Protein AF-A0A3D5ZDK3-F1 (afdb_monomer_lite)

Secondary structure (DSSP, 8-state):
--EEEEEEEEETTEEEEEEEEE-TTS-EEEEEE----TT-PPPHHHHHHHHHHHHHHHHTT-

Sequence (62 aa):
MHESWIVRKPTEDGTVTSLEIFNKEGNMMVQFFGKRKPGIPELDQWKDVIKEVENELIEVGV

pLD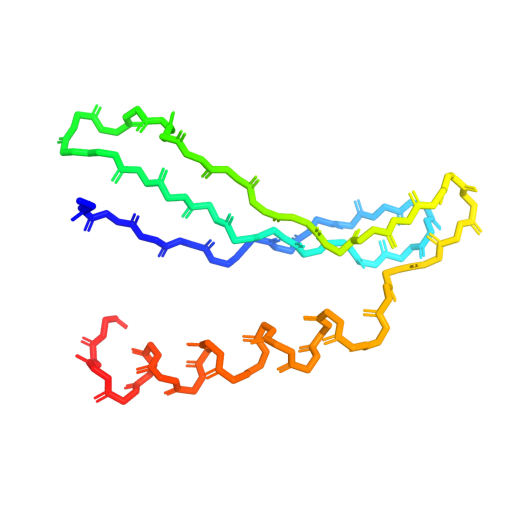DT: mean 92.8, std 9.42, range [54.12, 98.12]

Radius of gyration: 12.7 Å; chains: 1; bounding box: 29×20×34 Å

Foldseek 3Di:
DPDWDWDWDQDPLGIWIKIWDADPVRHTPDIDGADDDPNHDGDVVVVVVVVVVVVVVVVVPD

Structure (mmCIF, N/CA/C/O backbone):
data_AF-A0A3D5ZDK3-F1
#
_entry.id   AF-A0A3D5ZDK3-F1
#
loop_
_atom_site.group_PDB
_atom_site.id
_atom_site.type_symbol
_atom_site.label_atom_id
_atom_site.label_alt_id
_atom_site.label_comp_id
_atom_site.label_asym_id
_atom_site.label_entity_id
_atom_site.label_seq_id
_atom_site.pdbx_PDB_ins_code
_atom_site.Cartn_x
_atom_site.Cartn_y
_atom_site.Cartn_z
_atom_site.occupancy
_atom_site.B_iso_or_equiv
_atom_site.auth_seq_id
_atom_site.auth_comp_id
_atom_site.auth_asym_id
_atom_site.auth_atom_id
_atom_site.pdbx_PDB_model_num
ATOM 1 N N . MET A 1 1 ? 6.190 4.456 -15.827 1.00 80.69 1 MET A N 1
ATOM 2 C CA . MET A 1 1 ? 5.92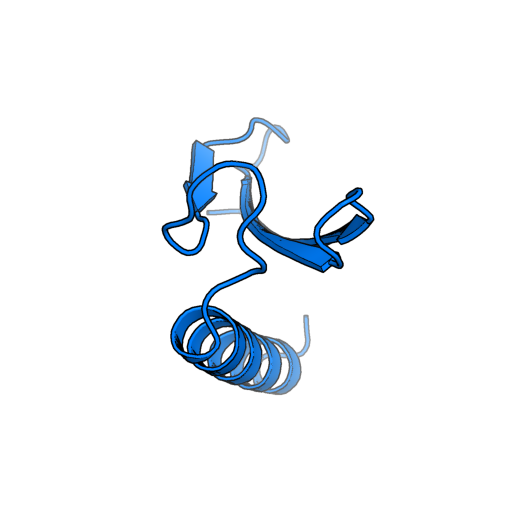0 3.481 -14.753 1.00 80.69 1 MET A CA 1
ATOM 3 C C . MET A 1 1 ? 6.405 2.127 -15.232 1.00 80.69 1 MET A C 1
ATOM 5 O O . MET A 1 1 ? 6.070 1.801 -16.362 1.00 80.69 1 MET A O 1
ATOM 9 N N . HIS A 1 2 ? 7.267 1.435 -14.479 1.00 94.00 2 HIS A N 1
ATOM 10 C CA . HIS A 1 2 ? 7.798 0.123 -14.886 1.00 94.00 2 HIS A CA 1
ATOM 11 C C . HIS A 1 2 ? 7.177 -1.008 -14.074 1.00 94.00 2 HIS A C 1
ATOM 13 O O . HIS A 1 2 ? 6.670 -1.956 -14.655 1.00 94.00 2 HIS A O 1
ATOM 19 N N . GLU A 1 3 ? 7.150 -0.850 -12.753 1.00 94.06 3 GLU A N 1
ATOM 20 C CA . GLU A 1 3 ? 6.551 -1.818 -11.840 1.00 94.06 3 GLU A CA 1
ATOM 21 C C . GLU A 1 3 ? 5.577 -1.124 -10.895 1.00 94.06 3 GLU A C 1
ATOM 23 O O . GLU A 1 3 ? 5.688 0.079 -10.613 1.00 94.06 3 GLU A O 1
ATOM 28 N N . SER A 1 4 ? 4.603 -1.886 -10.414 1.00 94.31 4 SER A N 1
ATOM 29 C CA . SER A 1 4 ? 3.634 -1.451 -9.417 1.00 94.31 4 SER A CA 1
ATOM 30 C C . SER A 1 4 ? 3.340 -2.604 -8.476 1.00 94.31 4 SER A C 1
ATOM 32 O O . SER A 1 4 ? 3.123 -3.726 -8.921 1.00 94.31 4 SER A O 1
ATOM 34 N N . TRP A 1 5 ? 3.352 -2.320 -7.180 1.00 95.06 5 TRP A N 1
ATOM 35 C CA . TRP A 1 5 ? 3.251 -3.326 -6.134 1.00 95.06 5 TRP A CA 1
ATOM 36 C C . TRP A 1 5 ? 2.199 -2.925 -5.114 1.00 95.06 5 TRP A C 1
ATOM 38 O O . TRP A 1 5 ? 2.139 -1.771 -4.685 1.00 95.06 5 TRP A O 1
ATOM 48 N N . ILE A 1 6 ? 1.410 -3.902 -4.678 1.00 97.00 6 ILE A N 1
ATOM 49 C CA . ILE A 1 6 ? 0.516 -3.758 -3.532 1.00 97.00 6 ILE A CA 1
ATOM 50 C C . ILE A 1 6 ? 1.190 -4.423 -2.341 1.00 97.00 6 ILE A C 1
ATOM 52 O O . ILE A 1 6 ? 1.377 -5.639 -2.302 1.00 97.00 6 ILE A O 1
ATOM 56 N N . VAL A 1 7 ? 1.578 -3.611 -1.362 1.00 97.19 7 VAL A N 1
ATOM 57 C CA . VAL A 1 7 ? 2.363 -4.054 -0.209 1.00 97.19 7 VAL A CA 1
ATOM 58 C C . VAL A 1 7 ? 1.512 -3.965 1.046 1.00 97.19 7 VAL A C 1
ATOM 60 O O . VAL A 1 7 ? 1.029 -2.894 1.403 1.00 97.19 7 VAL A O 1
ATOM 63 N N . ARG A 1 8 ? 1.358 -5.093 1.743 1.00 97.44 8 ARG A N 1
ATOM 64 C CA . ARG A 1 8 ? 0.606 -5.201 3.000 1.00 97.44 8 ARG A CA 1
ATOM 65 C C . ARG A 1 8 ? 1.566 -5.296 4.174 1.00 97.44 8 ARG A C 1
ATOM 67 O O . ARG A 1 8 ? 2.342 -6.243 4.274 1.00 97.44 8 ARG A O 1
ATOM 74 N N . LYS A 1 9 ? 1.518 -4.307 5.059 1.00 96.12 9 LYS A N 1
ATOM 75 C CA . LYS A 1 9 ? 2.427 -4.155 6.197 1.00 96.12 9 LYS A CA 1
ATOM 76 C C . LYS A 1 9 ? 1.640 -4.376 7.491 1.00 96.12 9 LYS A C 1
ATOM 78 O O . LYS A 1 9 ? 0.703 -3.617 7.751 1.00 96.12 9 LYS A O 1
ATOM 83 N N . PRO A 1 10 ? 1.982 -5.389 8.305 1.00 96.50 10 PRO A N 1
ATOM 84 C CA . PRO A 1 10 ? 1.419 -5.524 9.641 1.00 96.50 10 PRO A CA 1
ATOM 85 C C . PRO A 1 10 ? 1.802 -4.317 10.502 1.00 96.50 10 PRO A C 1
ATOM 87 O O . PRO A 1 10 ? 2.962 -3.905 10.517 1.00 96.50 10 PRO A O 1
ATOM 90 N N . THR A 1 11 ? 0.838 -3.758 11.225 1.00 93.25 11 THR A N 1
ATOM 91 C CA . THR A 1 11 ? 1.056 -2.691 12.211 1.00 93.25 11 THR A CA 1
ATOM 92 C C . THR A 1 11 ? 0.291 -3.010 13.494 1.00 93.25 11 THR A C 1
ATOM 94 O O . THR A 1 11 ? -0.547 -3.914 13.504 1.00 93.25 11 THR A O 1
ATOM 97 N N . GLU A 1 12 ? 0.550 -2.263 14.568 1.00 93.31 12 GLU A N 1
ATOM 98 C CA . GLU A 1 12 ? -0.204 -2.391 15.827 1.00 93.31 12 GLU A CA 1
ATOM 99 C C . GLU A 1 12 ? -1.711 -2.140 15.632 1.00 93.31 12 GLU A C 1
ATOM 101 O O . GLU A 1 12 ? -2.532 -2.785 16.277 1.00 93.31 12 GLU A O 1
ATOM 106 N N . ASP A 1 13 ? -2.074 -1.281 14.672 1.00 91.38 13 ASP A N 1
ATOM 107 C CA . ASP A 1 13 ? -3.460 -0.915 14.344 1.00 91.38 13 ASP A CA 1
ATOM 108 C C . ASP A 1 13 ? -4.112 -1.865 13.313 1.00 91.38 13 ASP A C 1
ATOM 110 O O . ASP A 1 13 ? -5.189 -1.581 12.783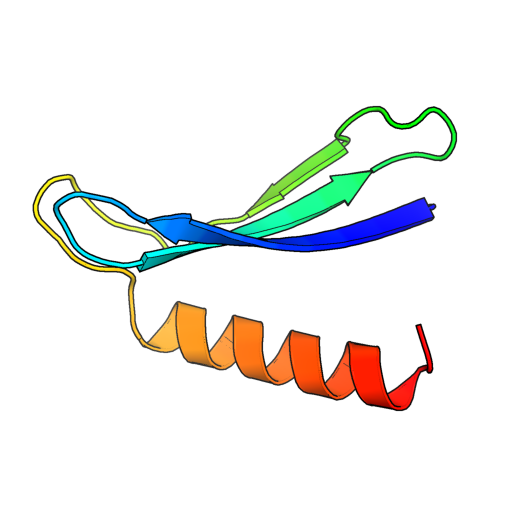 1.00 91.38 13 ASP A O 1
ATOM 114 N N . GLY A 1 14 ? -3.447 -2.975 12.973 1.00 93.75 14 GLY A N 1
ATOM 115 C CA . GLY A 1 14 ? -3.847 -3.901 11.911 1.00 93.75 14 GLY A CA 1
ATOM 116 C C . GLY A 1 14 ? -3.019 -3.754 10.631 1.00 93.75 14 GLY A C 1
ATOM 117 O O . GLY A 1 14 ? -1.958 -3.130 10.614 1.00 93.75 14 GLY A O 1
ATOM 118 N N . THR A 1 15 ? -3.469 -4.375 9.540 1.00 96.06 15 THR A N 1
ATOM 119 C CA . THR A 1 15 ? -2.751 -4.301 8.256 1.00 96.06 15 THR A CA 1
ATOM 120 C C . THR A 1 15 ? -2.943 -2.930 7.613 1.00 96.06 15 THR A C 1
ATOM 122 O O . THR A 1 15 ? -4.062 -2.425 7.554 1.00 96.06 15 THR A O 1
ATOM 125 N N . VAL A 1 16 ? -1.849 -2.352 7.119 1.00 96.56 16 VAL A N 1
ATOM 126 C CA . VAL A 1 16 ? -1.841 -1.142 6.291 1.00 96.56 16 VAL A CA 1
ATOM 127 C C . VAL A 1 16 ? -1.297 -1.496 4.917 1.00 96.56 16 VAL A C 1
ATOM 129 O O . VAL A 1 16 ? -0.259 -2.149 4.801 1.00 96.56 16 VAL A O 1
ATOM 132 N N . THR A 1 17 ? -1.980 -1.036 3.884 1.00 98.12 17 THR A N 1
ATOM 133 C CA . THR A 1 17 ? -1.716 -1.369 2.493 1.00 98.12 17 THR A CA 1
ATOM 134 C C . THR A 1 17 ? -1.237 -0.138 1.734 1.00 98.12 17 THR A C 1
ATOM 136 O O . THR A 1 17 ? -1.850 0.931 1.807 1.00 98.12 17 THR A O 1
ATOM 139 N N . SER A 1 18 ? -0.144 -0.283 0.986 1.00 97.88 18 SER A N 1
ATOM 140 C CA . SER A 1 18 ? 0.362 0.742 0.072 1.00 97.88 18 SER A CA 1
ATOM 141 C C . SER A 1 18 ? 0.371 0.267 -1.369 1.00 97.88 18 SER A C 1
ATOM 143 O O . SER A 1 18 ? 0.755 -0.869 -1.641 1.00 97.88 18 SER A O 1
ATOM 145 N N . LEU A 1 19 ? 0.024 1.174 -2.283 1.00 97.50 19 LEU A N 1
ATOM 146 C CA . LEU A 1 19 ? 0.329 1.037 -3.704 1.00 97.50 19 LEU A CA 1
ATOM 147 C C . LEU A 1 19 ? 1.646 1.764 -3.978 1.00 97.50 19 LEU A C 1
ATOM 149 O O . LEU A 1 19 ? 1.746 2.972 -3.754 1.00 97.50 19 LEU A O 1
ATOM 153 N N . GLU A 1 20 ? 2.653 1.026 -4.425 1.00 97.56 20 GLU A N 1
ATOM 154 C CA . GLU A 1 20 ? 4.016 1.506 -4.643 1.00 97.56 20 GLU A CA 1
ATOM 155 C C . GLU A 1 20 ? 4.373 1.411 -6.123 1.00 97.56 20 GLU A C 1
ATOM 157 O O . GLU A 1 20 ? 4.151 0.380 -6.752 1.00 97.56 20 GLU A O 1
ATOM 162 N N . ILE A 1 21 ? 4.921 2.486 -6.690 1.00 97.12 21 ILE A N 1
ATOM 163 C CA . ILE A 1 21 ? 5.203 2.594 -8.123 1.00 97.12 21 ILE A CA 1
ATOM 164 C C . ILE A 1 21 ? 6.683 2.910 -8.336 1.00 97.12 21 ILE A C 1
ATOM 166 O O . ILE A 1 21 ? 7.199 3.898 -7.804 1.00 97.12 21 ILE A O 1
ATOM 170 N N . PHE A 1 22 ? 7.347 2.116 -9.178 1.00 97.50 22 PHE A N 1
ATOM 171 C CA . PHE A 1 22 ? 8.789 2.195 -9.420 1.00 97.50 22 PHE A CA 1
ATOM 172 C C . PHE A 1 22 ? 9.116 2.502 -10.886 1.00 97.50 22 PHE A C 1
ATOM 174 O O . PHE A 1 22 ? 8.369 2.169 -11.820 1.00 97.50 22 PHE A O 1
ATOM 181 N N . ASN A 1 23 ? 10.230 3.203 -11.102 1.00 97.56 23 ASN A N 1
ATOM 182 C CA . ASN A 1 23 ? 10.777 3.437 -12.436 1.00 97.56 23 ASN A CA 1
ATOM 183 C C . ASN A 1 23 ? 11.622 2.237 -12.910 1.00 97.56 23 ASN A C 1
ATOM 185 O O . ASN A 1 23 ? 11.848 1.285 -12.171 1.00 97.56 23 ASN A O 1
ATOM 189 N N . LYS A 1 24 ? 12.114 2.293 -14.154 1.00 97.75 24 LYS A N 1
ATOM 190 C CA . LYS A 1 24 ? 12.927 1.221 -14.765 1.00 97.75 24 LYS A CA 1
ATOM 191 C C . LYS A 1 24 ? 14.268 0.947 -14.061 1.00 97.75 24 LYS A C 1
ATOM 193 O O . LYS A 1 24 ? 14.929 -0.030 -14.379 1.00 97.75 24 LYS A O 1
ATOM 198 N N . GLU A 1 25 ? 14.705 1.848 -13.185 1.00 97.81 25 GLU A N 1
ATOM 199 C CA . GLU A 1 25 ? 15.946 1.735 -12.408 1.00 97.81 25 GLU A CA 1
ATOM 200 C C . GLU A 1 25 ? 15.675 1.180 -11.000 1.00 97.81 25 GLU A C 1
ATOM 202 O O . GLU A 1 25 ? 16.593 1.104 -10.190 1.00 97.81 25 GLU A O 1
ATOM 207 N N . GLY A 1 26 ? 14.423 0.820 -10.688 1.00 96.25 26 GLY A N 1
ATOM 208 C CA . GLY A 1 26 ? 14.011 0.360 -9.361 1.00 96.25 26 GLY A CA 1
ATOM 209 C C . GLY A 1 26 ? 13.839 1.487 -8.337 1.00 96.25 26 GLY A C 1
ATOM 210 O O . GLY A 1 26 ? 13.647 1.217 -7.155 1.00 96.25 26 GLY A O 1
ATOM 211 N N . ASN A 1 27 ? 13.879 2.756 -8.756 1.00 97.88 27 ASN A N 1
ATOM 212 C CA . ASN A 1 27 ? 13.663 3.887 -7.857 1.00 97.88 27 ASN A CA 1
ATOM 213 C C . ASN A 1 27 ? 12.160 4.117 -7.638 1.00 97.88 27 ASN A C 1
ATOM 215 O O . ASN A 1 27 ? 11.386 4.182 -8.601 1.00 97.88 27 ASN A O 1
ATOM 219 N N . MET A 1 28 ? 11.749 4.280 -6.376 1.00 97.50 28 MET A N 1
ATOM 220 C CA . MET A 1 28 ? 10.361 4.581 -6.012 1.00 97.50 28 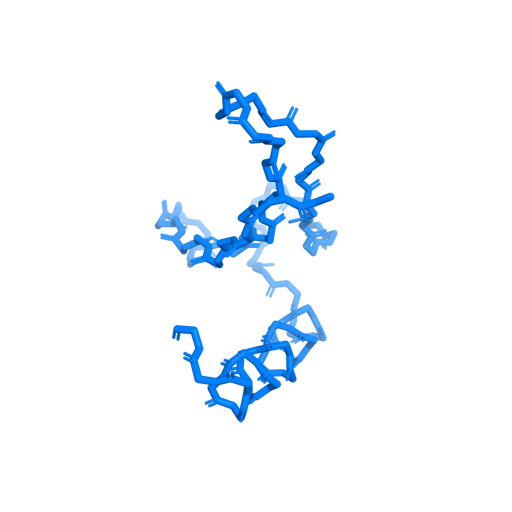MET A CA 1
ATOM 221 C C . MET A 1 28 ? 9.978 5.979 -6.506 1.00 97.50 28 MET A C 1
ATOM 223 O O . MET A 1 28 ? 10.579 6.975 -6.110 1.00 97.50 28 MET A O 1
ATOM 227 N N . MET A 1 29 ? 8.967 6.049 -7.371 1.00 97.88 29 MET A N 1
ATOM 228 C CA . MET A 1 29 ? 8.433 7.311 -7.888 1.00 97.88 29 MET A CA 1
ATOM 229 C C . MET A 1 29 ? 7.341 7.870 -6.983 1.00 97.88 29 MET A C 1
ATOM 231 O O . MET A 1 29 ? 7.303 9.072 -6.738 1.00 97.88 29 MET A O 1
ATOM 235 N N . VAL A 1 30 ? 6.437 7.009 -6.511 1.00 97.88 30 VAL A N 1
ATOM 236 C CA . VAL A 1 30 ? 5.318 7.410 -5.655 1.00 97.88 30 VAL A CA 1
ATOM 237 C C . VAL A 1 30 ? 4.819 6.230 -4.827 1.00 97.88 30 VAL A C 1
ATOM 239 O O . VAL A 1 30 ? 4.928 5.071 -5.232 1.00 97.88 30 VAL A O 1
ATOM 242 N N . GLN A 1 31 ? 4.252 6.555 -3.669 1.00 97.88 31 GLN A N 1
ATOM 243 C CA . GLN A 1 31 ? 3.566 5.627 -2.787 1.00 97.88 31 GLN A CA 1
ATOM 244 C C . GLN A 1 31 ? 2.251 6.257 -2.324 1.00 97.88 31 GLN A C 1
ATOM 246 O O . GLN A 1 31 ? 2.227 7.415 -1.899 1.00 97.88 31 GLN A O 1
ATOM 251 N N . PHE A 1 32 ? 1.170 5.487 -2.391 1.00 97.88 32 PHE A N 1
ATOM 252 C CA . PHE A 1 32 ? -0.156 5.899 -1.938 1.00 97.88 32 PHE A CA 1
ATOM 253 C C . PHE A 1 32 ? -0.593 5.111 -0.706 1.00 97.88 32 PHE A C 1
ATOM 255 O O . PHE A 1 32 ? -0.296 3.923 -0.578 1.00 97.88 32 PHE A O 1
ATOM 262 N N . PHE A 1 33 ? -1.342 5.786 0.167 1.00 97.06 33 PHE A N 1
ATOM 263 C CA . PHE A 1 33 ? -1.963 5.209 1.354 1.00 97.06 33 PHE A CA 1
ATOM 264 C C . PHE A 1 33 ? -3.368 5.768 1.550 1.00 97.06 33 PHE A C 1
ATOM 266 O O . PHE A 1 33 ? -3.621 6.951 1.299 1.00 97.06 33 PHE A O 1
ATOM 273 N N . GLY A 1 34 ? -4.241 4.952 2.135 1.00 95.81 34 GLY A N 1
ATOM 274 C CA . GLY A 1 34 ? -5.473 5.429 2.742 1.00 95.81 34 GLY A CA 1
ATOM 275 C C . GLY A 1 34 ? -5.171 6.388 3.893 1.00 95.81 34 GLY A C 1
ATOM 276 O O . GLY A 1 34 ? -4.340 6.113 4.763 1.00 95.81 34 GLY A O 1
ATOM 277 N N . LYS A 1 35 ? -5.85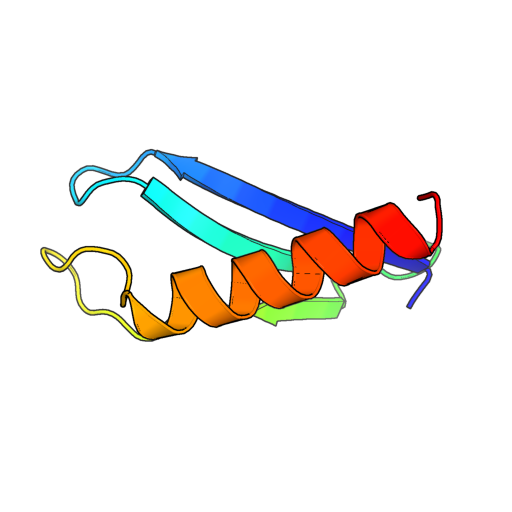9 7.531 3.920 1.00 94.38 35 LYS A N 1
ATOM 278 C CA . LYS A 1 35 ? -5.719 8.507 5.005 1.00 94.38 35 LYS A CA 1
ATOM 279 C C . LYS A 1 35 ? -6.098 7.863 6.340 1.00 94.38 35 LYS A C 1
ATOM 281 O O . LYS A 1 35 ? -7.226 7.410 6.508 1.00 94.38 35 LYS A O 1
ATOM 286 N N . ARG A 1 36 ? -5.193 7.921 7.319 1.00 93.94 36 ARG A N 1
ATOM 287 C CA . ARG A 1 36 ? -5.448 7.480 8.697 1.00 93.94 36 ARG A CA 1
ATOM 288 C C . ARG A 1 36 ? -4.668 8.314 9.712 1.00 93.94 36 ARG A C 1
ATOM 290 O O . ARG A 1 36 ? -3.753 9.051 9.351 1.00 93.94 36 ARG A O 1
ATOM 297 N N . LYS A 1 37 ? -5.045 8.196 10.984 1.00 92.00 37 LYS A N 1
ATOM 298 C CA . LYS A 1 37 ? -4.284 8.706 12.137 1.00 92.00 37 LYS A CA 1
ATOM 299 C C . LYS A 1 37 ? -3.677 7.518 12.906 1.00 92.00 37 LYS A C 1
ATOM 301 O O . LYS A 1 37 ? -4.170 6.405 12.732 1.00 92.00 37 LYS A O 1
ATOM 306 N N . PRO A 1 38 ? -2.651 7.726 13.749 1.00 91.06 38 PRO A N 1
ATOM 307 C CA . PRO A 1 38 ? -2.176 6.688 14.669 1.00 91.06 38 PRO A CA 1
ATOM 308 C C . PRO A 1 38 ? -3.312 6.156 15.553 1.00 91.06 38 PRO A C 1
ATOM 310 O O . PRO A 1 38 ? -4.172 6.942 15.959 1.00 91.06 38 PRO A O 1
ATOM 313 N N . GLY A 1 39 ? -3.329 4.852 15.838 1.00 92.88 39 GLY A N 1
ATOM 314 C CA . GLY A 1 39 ? -4.397 4.222 16.623 1.00 92.88 39 GLY A CA 1
ATOM 315 C C . GLY A 1 39 ? -5.661 3.909 15.819 1.00 92.88 39 GLY A C 1
ATOM 316 O O . GLY A 1 39 ? -6.610 3.348 16.363 1.00 92.88 39 GLY A O 1
ATOM 317 N N . ILE A 1 40 ? -5.714 4.308 14.541 1.00 94.19 40 ILE A N 1
ATOM 318 C CA . ILE A 1 40 ? -6.865 4.095 13.661 1.00 94.19 40 ILE A CA 1
ATOM 319 C C . ILE A 1 40 ? -6.467 3.112 12.550 1.00 94.19 40 ILE A C 1
ATOM 321 O O . ILE A 1 40 ? -5.476 3.368 11.845 1.00 94.19 40 ILE A O 1
ATOM 325 N N . PRO A 1 41 ? -7.241 2.023 12.362 1.00 95.31 41 PRO A N 1
ATOM 326 C CA . PRO A 1 41 ? -7.036 1.079 11.273 1.00 95.31 41 PRO A CA 1
ATOM 327 C C . PRO A 1 41 ? -7.124 1.725 9.889 1.00 95.31 41 PRO A C 1
ATOM 329 O O . PRO A 1 41 ? -7.582 2.857 9.711 1.00 95.31 41 PRO A O 1
ATOM 332 N N . GLU A 1 42 ? -6.695 0.973 8.884 1.00 96.69 42 GLU A N 1
ATOM 333 C CA . GLU A 1 42 ? -6.841 1.357 7.486 1.00 96.69 42 GLU A CA 1
ATOM 334 C C . GLU A 1 42 ? -8.309 1.612 7.105 1.00 96.69 42 GLU A C 1
ATOM 336 O O . GLU A 1 42 ? -9.193 0.814 7.428 1.00 96.69 42 GLU A O 1
ATOM 341 N N . LEU A 1 43 ? -8.538 2.719 6.389 1.00 96.94 43 LEU A N 1
ATOM 342 C CA . LEU A 1 43 ? -9.849 3.142 5.906 1.00 96.94 43 LEU A CA 1
ATOM 343 C C . LEU A 1 43 ? -10.441 2.094 4.955 1.00 96.94 43 LEU A C 1
ATOM 345 O O . LEU A 1 43 ? -9.808 1.742 3.964 1.00 96.94 43 LEU A O 1
ATOM 349 N N . ASP A 1 44 ? -11.674 1.655 5.201 1.00 96.69 44 ASP A N 1
ATOM 350 C CA . ASP A 1 44 ? -12.294 0.597 4.391 1.00 96.69 44 ASP A CA 1
ATOM 351 C C . ASP A 1 44 ? -12.437 0.983 2.913 1.00 96.69 44 ASP A C 1
ATOM 353 O O . ASP A 1 44 ? -12.096 0.190 2.045 1.00 96.69 44 ASP A O 1
ATOM 357 N N . GLN A 1 45 ? -12.773 2.243 2.618 1.00 97.81 45 GLN A N 1
ATOM 358 C CA . GLN A 1 45 ? -12.817 2.744 1.237 1.00 97.81 45 GLN A CA 1
ATOM 359 C C . GLN A 1 45 ? -11.470 2.617 0.511 1.00 97.81 45 GLN A C 1
ATOM 361 O O . GLN A 1 45 ? -11.432 2.453 -0.703 1.00 97.81 45 GLN A O 1
ATOM 366 N N . TRP A 1 46 ? -10.350 2.697 1.234 1.00 97.94 46 TRP A N 1
ATOM 367 C CA . TRP A 1 46 ? -9.039 2.466 0.631 1.00 97.94 46 TRP A CA 1
ATOM 368 C C . TRP A 1 46 ? -8.812 0.984 0.325 1.00 97.94 46 TRP A C 1
ATOM 370 O O . TRP A 1 46 ? -8.247 0.663 -0.716 1.00 97.94 46 TRP A O 1
ATOM 380 N N . LYS A 1 47 ? -9.297 0.077 1.181 1.00 97.38 47 LYS A N 1
ATOM 381 C CA . LYS A 1 47 ? -9.263 -1.369 0.909 1.00 97.38 47 LYS A CA 1
ATOM 382 C C . LYS A 1 47 ? -10.075 -1.714 -0.336 1.00 97.38 47 LYS A C 1
ATOM 384 O O . LYS A 1 47 ? -9.631 -2.548 -1.119 1.00 97.38 47 LYS A O 1
ATOM 389 N N . ASP A 1 48 ? -11.215 -1.053 -0.531 1.00 97.94 48 ASP A N 1
ATOM 390 C CA . ASP A 1 48 ? -12.044 -1.225 -1.726 1.00 97.94 48 ASP A CA 1
ATOM 391 C C . ASP A 1 48 ? -11.296 -0.777 -2.990 1.00 97.94 48 ASP A C 1
ATOM 393 O O . ASP A 1 48 ? -11.192 -1.553 -3.937 1.00 97.94 48 ASP A O 1
ATOM 397 N N . VAL A 1 49 ? -10.671 0.409 -2.969 1.00 97.69 49 VAL A N 1
ATOM 398 C CA . VAL A 1 49 ? -9.831 0.896 -4.082 1.00 97.69 49 VAL A CA 1
ATOM 399 C C . VAL A 1 49 ? -8.685 -0.072 -4.379 1.00 97.69 49 VAL A C 1
ATOM 401 O O . VAL A 1 49 ? -8.438 -0.406 -5.533 1.00 97.69 49 VAL A O 1
ATOM 404 N N . ILE A 1 50 ? -7.986 -0.558 -3.350 1.00 97.75 50 ILE A N 1
ATOM 405 C CA . ILE A 1 50 ? -6.910 -1.540 -3.530 1.00 97.75 50 ILE A CA 1
ATOM 406 C C . ILE A 1 50 ? -7.436 -2.820 -4.178 1.00 97.75 50 ILE A C 1
ATOM 408 O O . ILE A 1 50 ? -6.796 -3.339 -5.087 1.00 97.75 50 ILE A O 1
ATOM 412 N N . LYS A 1 51 ? -8.598 -3.315 -3.750 1.00 96.81 51 LYS A N 1
ATOM 413 C CA . LYS A 1 51 ? -9.209 -4.518 -4.318 1.00 96.81 51 LYS A CA 1
ATOM 414 C C . LYS A 1 51 ? -9.574 -4.336 -5.793 1.00 96.81 51 LYS A C 1
ATOM 416 O O . LYS A 1 51 ? -9.408 -5.270 -6.571 1.00 96.81 51 LYS A O 1
ATOM 421 N N . GLU A 1 52 ? -10.061 -3.160 -6.184 1.00 96.50 52 GLU A N 1
ATOM 422 C CA . GLU A 1 52 ? -10.310 -2.834 -7.594 1.00 96.50 52 GLU A CA 1
ATOM 423 C C . GLU A 1 52 ? -9.011 -2.872 -8.406 1.00 96.50 52 GLU A C 1
ATOM 425 O O . GLU A 1 52 ? -8.955 -3.555 -9.427 1.00 96.50 52 GLU A O 1
ATOM 430 N N . VAL A 1 53 ? -7.940 -2.251 -7.900 1.00 94.69 53 VAL A N 1
ATOM 431 C CA . VAL A 1 53 ? -6.618 -2.282 -8.548 1.00 94.69 53 VAL A CA 1
ATOM 432 C C . VAL A 1 53 ? -6.069 -3.711 -8.648 1.00 94.69 53 VAL A C 1
ATOM 434 O O . VAL A 1 53 ? -5.502 -4.073 -9.673 1.00 94.69 53 VAL A O 1
ATOM 437 N N . GLU A 1 54 ? -6.239 -4.549 -7.621 1.00 93.25 54 GLU A N 1
ATOM 438 C CA . GLU A 1 54 ? -5.818 -5.959 -7.670 1.00 93.25 54 GLU A CA 1
ATOM 439 C C . GLU A 1 54 ? -6.528 -6.741 -8.766 1.00 93.25 54 GLU A C 1
ATOM 441 O O . GLU A 1 54 ? -5.885 -7.514 -9.473 1.00 93.25 54 GLU A O 1
ATOM 446 N N . ASN A 1 55 ? -7.836 -6.536 -8.920 1.00 92.25 55 ASN A N 1
ATOM 447 C CA . ASN A 1 55 ? -8.596 -7.206 -9.967 1.00 92.25 55 ASN A CA 1
ATOM 448 C C . ASN A 1 55 ? -8.091 -6.791 -11.353 1.00 92.25 55 ASN A C 1
ATOM 450 O O . ASN A 1 55 ? -7.869 -7.660 -12.193 1.00 92.25 55 ASN A O 1
ATOM 454 N N . GLU A 1 56 ? -7.833 -5.497 -11.569 1.00 88.25 56 GLU A N 1
ATOM 455 C CA . GLU A 1 56 ? -7.264 -5.021 -12.834 1.00 88.25 56 GLU A CA 1
ATOM 456 C C . GLU A 1 56 ? -5.879 -5.629 -13.093 1.00 88.25 56 GLU A C 1
ATOM 458 O O . GLU A 1 56 ? -5.630 -6.117 -14.192 1.00 88.25 56 GLU A O 1
ATOM 463 N N . LEU A 1 57 ? -4.994 -5.674 -12.087 1.00 77.31 57 LEU A N 1
ATOM 464 C CA . LEU A 1 57 ? -3.656 -6.270 -12.219 1.00 77.31 57 LEU A CA 1
ATOM 465 C C . LEU A 1 57 ? -3.702 -7.761 -12.586 1.00 77.31 57 LEU A C 1
ATOM 467 O O . LEU A 1 57 ? -2.890 -8.224 -13.387 1.00 77.31 57 LEU A O 1
ATOM 471 N N . ILE A 1 58 ? -4.663 -8.506 -12.038 1.00 76.50 58 ILE A N 1
ATOM 472 C CA . ILE A 1 58 ? -4.876 -9.916 -12.386 1.00 76.50 58 ILE A CA 1
ATOM 473 C C . ILE A 1 58 ? -5.367 -10.047 -13.836 1.00 76.50 58 ILE A C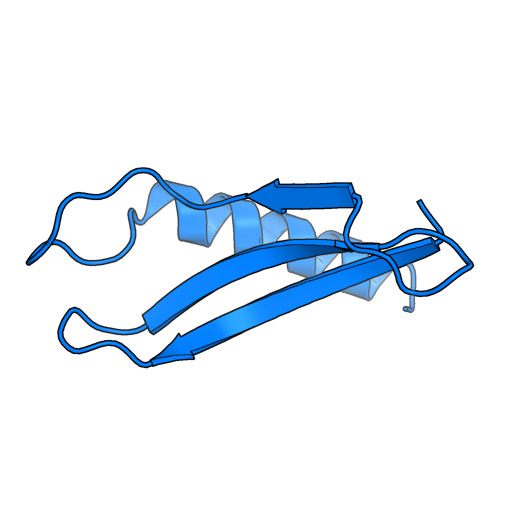 1
ATOM 475 O O . ILE A 1 58 ? -4.920 -10.939 -14.557 1.00 76.50 58 ILE A O 1
ATOM 479 N N . GLU A 1 59 ? -6.255 -9.159 -14.288 1.00 68.50 59 GLU A N 1
ATOM 480 C CA . GLU A 1 59 ? -6.786 -9.174 -15.656 1.00 68.50 59 GLU A CA 1
ATOM 481 C C . GLU A 1 59 ? -5.728 -8.840 -16.720 1.00 68.50 59 GLU A C 1
ATOM 483 O O . GLU A 1 59 ? -5.765 -9.416 -17.810 1.00 68.50 59 GLU A O 1
ATOM 488 N N . VAL A 1 60 ? -4.751 -7.974 -16.417 1.00 66.56 60 VAL A N 1
ATOM 489 C CA . VAL A 1 60 ? -3.624 -7.689 -17.332 1.00 66.56 60 VAL A CA 1
ATOM 490 C C . VAL A 1 60 ? -2.502 -8.735 -17.307 1.00 66.56 60 VAL A C 1
ATOM 492 O O . VAL A 1 60 ? -1.591 -8.651 -18.132 1.00 66.56 60 VAL A O 1
ATOM 495 N N . GLY A 1 61 ? -2.586 -9.759 -16.452 1.00 57.00 61 GLY A N 1
ATOM 496 C CA . GLY A 1 61 ? -1.657 -10.894 -16.458 1.00 57.00 61 GLY A CA 1
ATOM 497 C C . GLY A 1 61 ? -0.228 -10.536 -16.043 1.00 57.00 61 GLY A C 1
ATOM 498 O O . GLY A 1 61 ? 0.722 -11.046 -16.643 1.00 57.00 61 GLY A O 1
ATOM 499 N N . VAL A 1 62 ? -0.089 -9.642 -15.059 1.00 54.12 62 VAL A N 1
ATOM 500 C CA . VAL A 1 62 ? 1.191 -9.334 -14.397 1.00 54.12 62 VAL A CA 1
ATOM 501 C C . VAL A 1 62 ? 1.469 -10.340 -13.285 1.00 54.12 62 VAL A C 1
ATOM 503 O O . VAL A 1 62 ? 0.513 -10.697 -12.561 1.00 54.12 62 VAL A O 1
#